Protein AF-A0A920LYC1-F1 (afdb_monomer)

Nearest PDB structures (foldseek):
  2zxi-assembly2_D  TM=5.812E-01  e=6.127E-10  Aquifex aeolicus
  2zxi-assembly1_A  TM=5.805E-01  e=6.906E-10  Aquifex aeolicus
  2zxi-assembly2_C  TM=5.910E-01  e=1.183E-09  Aquifex aeolicus
  2zxi-assembly1_B  TM=5.876E-01  e=1.503E-09  Aquifex aeolicus
  2zxh-assembly1_B  TM=5.770E-01  e=8.030E-09  Aquifex aeolicus

Secondary structure (DSSP, 8-state):
-HHHHHHTT-S-HHHHHHHHHHHHHHHHHHHHHHH-EE-GGGGT----S-E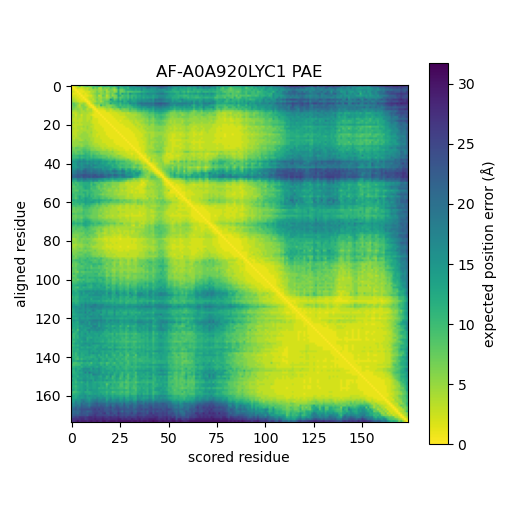EHHHHTTSTT--HHHHHHHTTPPPPPHHHHHHHHHHHHHHHHHHHHHHHHHHHHHTTTPBPPTT--GGG-TT--HHHHHHHHHH--SBHHHHHTSTT--HHHHHHHHHHHHHHHHHHHHHH--

Foldseek 3Di:
DVVVCVVVVNDDPVVVVVVVVLVVLLVVVLVVQQPDWDQLVVQVDPDRDTDRNLVSLLHPRDAVVVVCVVVVHDDDDPVSRVVNSVCSNCVVVVVVVVVLVVVLVVFQAPFDDQPDQLVPQPPDDPVLSVQCVVVVDGGLVRSVPRPPQDSVNSVSSVVVRVVVVVVVVVVVVD

Sequence (174 aa):
MTPYAHSLGIISNDRWETFQKKMAKIDAETKALEKIKIDPSSFGGKNKSKQPVLSVLKRPEAKLVDIYNLIKRPLPEKGVLLDIETTKKYAGYIERQNKEIKKIKKYENAKIPREIIFSEITGLSNEVKQKLEKVLPKTIAHAQRIPGITPAAISLLLVHIKKEQSLLKEKIGS

Mean predicted aligned error: 9.6 Å

Structure (mmCIF, N/CA/C/O backbone):
data_AF-A0A920LYC1-F1
#
_entry.id   AF-A0A920LYC1-F1
#
loop_
_atom_site.group_PDB
_atom_site.id
_atom_site.type_symbol
_atom_site.label_atom_id
_atom_site.label_alt_id
_atom_site.label_comp_id
_atom_site.label_asym_id
_atom_site.label_entity_id
_atom_site.label_seq_id
_atom_site.pdbx_PDB_ins_code
_atom_site.Cartn_x
_atom_site.Cartn_y
_atom_site.Cartn_z
_atom_site.occupancy
_atom_site.B_iso_or_equiv
_atom_site.auth_seq_id
_atom_site.auth_comp_id
_atom_site.auth_asym_id
_atom_site.auth_atom_id
_atom_site.pdbx_PDB_model_num
ATOM 1 N N . MET A 1 1 ? -7.321 1.549 -16.964 1.00 66.31 1 MET A N 1
ATOM 2 C CA . MET A 1 1 ? -8.386 2.175 -17.782 1.00 66.31 1 MET A CA 1
ATOM 3 C C . MET A 1 1 ? -8.441 1.626 -19.205 1.00 66.31 1 MET A C 1
ATOM 5 O O . MET A 1 1 ? -9.541 1.366 -19.661 1.00 66.31 1 MET A O 1
ATOM 9 N N . THR A 1 2 ? -7.316 1.359 -19.882 1.00 73.50 2 THR A N 1
ATOM 10 C CA . THR A 1 2 ? -7.299 0.818 -21.262 1.00 73.50 2 THR A CA 1
ATOM 11 C C . THR A 1 2 ? -8.138 -0.454 -21.480 1.00 73.50 2 THR A C 1
ATOM 13 O O . THR A 1 2 ? -8.908 -0.462 -22.433 1.00 73.50 2 THR A O 1
ATOM 16 N N . PRO A 1 3 ? -8.106 -1.482 -20.603 1.00 76.00 3 PRO A N 1
ATOM 17 C CA . PRO A 1 3 ? -8.957 -2.667 -20.783 1.00 76.00 3 PRO A CA 1
ATOM 18 C C . PRO A 1 3 ? -10.457 -2.364 -20.682 1.00 76.00 3 PRO A C 1
ATOM 20 O O . PRO A 1 3 ? -11.252 -2.916 -21.431 1.00 76.00 3 PRO A O 1
ATOM 23 N N . TYR A 1 4 ? -10.832 -1.441 -19.793 1.00 77.25 4 TYR A N 1
ATOM 24 C CA . TYR A 1 4 ? -12.221 -1.021 -19.601 1.00 77.25 4 TYR A CA 1
ATOM 25 C C . TYR A 1 4 ? -12.728 -0.164 -20.773 1.00 77.25 4 TYR A C 1
ATOM 27 O O . TYR A 1 4 ? -13.844 -0.333 -21.246 1.00 77.25 4 TYR A O 1
ATOM 35 N N . ALA A 1 5 ? -11.882 0.721 -21.303 1.00 76.62 5 ALA A N 1
ATOM 36 C CA . ALA A 1 5 ? -12.203 1.509 -22.492 1.00 76.62 5 ALA A CA 1
ATOM 37 C C . ALA A 1 5 ? -12.299 0.637 -23.760 1.00 76.62 5 ALA A C 1
ATOM 39 O O . ALA A 1 5 ? -13.140 0.900 -24.612 1.00 76.62 5 ALA A O 1
ATOM 40 N N . HIS A 1 6 ? -11.494 -0.428 -23.859 1.00 75.00 6 HIS A N 1
ATOM 41 C CA . HIS A 1 6 ? -11.620 -1.437 -24.915 1.00 75.00 6 HIS A CA 1
ATOM 42 C C . HIS A 1 6 ? -12.939 -2.202 -24.832 1.00 75.00 6 HIS A C 1
ATOM 44 O O . HIS A 1 6 ? -13.628 -2.321 -25.837 1.00 75.00 6 HIS A O 1
ATOM 50 N N . SER A 1 7 ? -13.340 -2.656 -23.638 1.00 77.25 7 SER A N 1
ATOM 51 C CA . SER A 1 7 ? -14.636 -3.332 -23.469 1.00 77.25 7 SER A CA 1
ATOM 52 C C . SER A 1 7 ? -15.838 -2.445 -23.805 1.00 77.25 7 SER A C 1
ATOM 54 O O . SER A 1 7 ? -16.917 -2.962 -24.061 1.00 77.25 7 SER A O 1
ATOM 56 N N . LEU A 1 8 ? -15.651 -1.123 -23.816 1.00 83.38 8 LEU A N 1
ATOM 57 C CA . LEU A 1 8 ? -16.664 -0.141 -24.204 1.00 83.38 8 LEU A CA 1
ATOM 58 C C . LEU A 1 8 ? -16.540 0.313 -25.673 1.00 83.38 8 LEU A C 1
ATOM 60 O O . LEU A 1 8 ? -17.289 1.188 -26.091 1.00 83.38 8 LEU A O 1
ATOM 64 N N . GLY A 1 9 ? -15.592 -0.231 -26.447 1.00 82.06 9 GLY A N 1
ATOM 65 C CA . GLY A 1 9 ? -15.377 0.132 -27.856 1.00 82.06 9 GLY A CA 1
ATOM 66 C C . GLY A 1 9 ? -14.773 1.525 -28.082 1.00 82.06 9 GLY A C 1
ATOM 67 O O . GLY A 1 9 ? -14.822 2.047 -29.188 1.00 82.06 9 GLY A O 1
ATOM 68 N N . ILE A 1 10 ? -14.204 2.147 -27.045 1.00 85.94 10 ILE A N 1
ATOM 69 C CA . ILE A 1 10 ? -13.749 3.551 -27.069 1.00 85.94 10 ILE A CA 1
ATOM 70 C C . ILE A 1 10 ? -12.331 3.694 -27.656 1.00 85.94 10 ILE A C 1
ATOM 72 O O . ILE A 1 10 ? -11.905 4.793 -28.006 1.00 85.94 10 ILE A O 1
ATOM 76 N N . ILE A 1 11 ? -11.560 2.606 -27.754 1.00 84.62 11 ILE A N 1
ATOM 77 C CA . ILE A 1 11 ? -10.171 2.648 -28.240 1.00 84.62 11 ILE A CA 1
ATOM 78 C C . ILE A 1 11 ? -10.011 1.909 -29.566 1.00 84.62 11 ILE A C 1
ATOM 80 O O . ILE A 1 11 ? -10.655 0.890 -29.792 1.00 84.62 11 ILE A O 1
ATOM 84 N N . SER A 1 12 ? -9.098 2.397 -30.409 1.00 84.06 12 SER A N 1
ATOM 85 C CA . SER A 1 12 ? -8.719 1.715 -31.645 1.00 84.06 12 SER A CA 1
ATOM 86 C C . SER A 1 12 ? -7.992 0.395 -31.374 1.00 84.06 12 SER A C 1
ATOM 88 O O . SER A 1 12 ? -7.290 0.244 -30.364 1.00 84.06 12 SER A O 1
ATOM 90 N N . ASN A 1 13 ? -8.107 -0.536 -32.323 1.00 83.06 13 ASN A N 1
ATOM 91 C CA . ASN A 1 13 ? -7.418 -1.828 -32.284 1.00 83.06 13 ASN A CA 1
ATOM 92 C C . ASN A 1 13 ? -5.891 -1.663 -32.173 1.00 83.06 13 ASN A C 1
ATOM 94 O O . ASN A 1 13 ? -5.268 -2.329 -31.351 1.00 83.06 13 ASN A O 1
ATOM 98 N N . ASP A 1 14 ? -5.296 -0.695 -32.876 1.00 86.19 14 ASP A N 1
ATOM 99 C CA . ASP A 1 14 ? -3.847 -0.425 -32.821 1.00 86.19 14 ASP A CA 1
ATOM 100 C C . ASP A 1 14 ? -3.359 -0.043 -31.415 1.00 86.19 14 ASP A C 1
ATOM 102 O O . ASP A 1 14 ? -2.285 -0.452 -30.952 1.00 86.19 14 ASP A O 1
ATOM 106 N N . ARG A 1 15 ? -4.168 0.741 -30.689 1.00 84.88 15 ARG A N 1
ATOM 107 C CA . ARG A 1 15 ? -3.865 1.138 -29.310 1.00 84.88 15 ARG A CA 1
ATOM 108 C C . ARG A 1 15 ? -3.976 -0.054 -28.366 1.00 84.88 15 ARG A C 1
ATOM 110 O O . ARG A 1 15 ? -3.167 -0.177 -27.441 1.00 84.88 15 ARG A O 1
ATOM 117 N N . TRP A 1 16 ? -4.960 -0.921 -28.593 1.00 87.81 16 TRP A N 1
ATOM 118 C CA . TRP A 1 16 ? -5.112 -2.158 -27.837 1.00 87.81 16 TRP A CA 1
ATOM 119 C C . TRP A 1 16 ? -3.943 -3.115 -28.070 1.00 87.81 16 TRP A C 1
ATOM 121 O O . TRP A 1 16 ? -3.354 -3.598 -27.104 1.00 87.81 16 TRP A O 1
ATOM 131 N N . GLU A 1 17 ? -3.535 -3.314 -29.321 1.00 88.75 17 GLU A N 1
ATOM 132 C CA . GLU A 1 17 ? -2.378 -4.141 -29.657 1.00 88.75 17 GLU A CA 1
ATOM 133 C C . GLU A 1 17 ? -1.093 -3.628 -29.014 1.00 88.75 17 GLU A C 1
ATOM 135 O O . GLU A 1 17 ? -0.327 -4.405 -28.445 1.00 88.75 17 GLU A O 1
ATOM 140 N N . THR A 1 18 ? -0.853 -2.318 -29.070 1.00 88.25 18 THR A N 1
ATOM 141 C CA . THR A 1 18 ? 0.333 -1.705 -28.457 1.00 88.25 18 THR A CA 1
ATOM 142 C C . THR A 1 18 ? 0.342 -1.928 -26.943 1.00 88.25 18 THR A C 1
ATOM 144 O O . THR A 1 18 ? 1.373 -2.282 -26.366 1.00 88.25 18 THR A O 1
ATOM 147 N N . PHE A 1 19 ? -0.816 -1.778 -26.292 1.00 87.94 19 PHE A N 1
ATOM 148 C CA . PHE A 1 19 ? -0.976 -2.076 -24.870 1.00 87.94 19 PHE A CA 1
ATOM 149 C C . PHE A 1 19 ? -0.689 -3.553 -24.562 1.00 87.94 19 PHE A C 1
ATOM 151 O O . PHE A 1 19 ? 0.089 -3.842 -23.654 1.00 87.94 19 PHE A O 1
ATOM 158 N N . GLN A 1 20 ? -1.253 -4.480 -25.339 1.00 90.19 20 GLN A N 1
ATOM 159 C CA . GLN A 1 20 ? -1.036 -5.921 -25.173 1.00 90.19 20 GLN A CA 1
ATOM 160 C C . GLN A 1 20 ? 0.434 -6.310 -25.364 1.00 90.19 20 GLN A C 1
ATOM 162 O O . GLN A 1 20 ? 1.001 -7.001 -24.519 1.00 90.19 20 GLN A O 1
ATOM 167 N N . LYS A 1 21 ? 1.091 -5.796 -26.412 1.00 91.88 21 LYS A N 1
ATOM 168 C CA . LYS A 1 21 ? 2.523 -6.021 -26.674 1.00 91.88 21 LYS A CA 1
ATOM 169 C C . LYS A 1 21 ? 3.385 -5.538 -25.504 1.00 91.88 21 LYS A C 1
ATOM 171 O O . LYS A 1 21 ? 4.286 -6.256 -25.071 1.00 91.88 21 LYS A O 1
ATOM 176 N N . LYS A 1 22 ? 3.095 -4.357 -24.943 1.00 90.94 22 LYS A N 1
ATOM 177 C CA . LYS A 1 22 ? 3.806 -3.844 -23.760 1.00 90.94 22 LYS A CA 1
ATOM 178 C C . LYS A 1 22 ? 3.577 -4.730 -22.532 1.00 90.94 22 LYS A C 1
ATOM 180 O O . LYS A 1 22 ? 4.537 -5.072 -21.845 1.00 90.94 22 LYS A O 1
ATOM 185 N N . MET A 1 23 ? 2.332 -5.128 -22.271 1.00 90.88 23 MET A N 1
ATOM 186 C CA . MET A 1 23 ? 1.996 -5.989 -21.133 1.00 90.88 23 MET A CA 1
ATOM 187 C C . MET A 1 23 ? 2.676 -7.358 -21.216 1.00 90.88 23 MET A C 1
ATOM 189 O O . MET A 1 23 ? 3.212 -7.829 -20.215 1.00 90.88 23 MET A O 1
ATOM 193 N N . ALA A 1 24 ? 2.724 -7.957 -22.407 1.00 92.62 24 ALA A N 1
ATOM 194 C CA . ALA A 1 24 ? 3.430 -9.212 -22.641 1.00 92.62 24 ALA A CA 1
ATOM 195 C C . ALA A 1 24 ? 4.939 -9.084 -22.368 1.00 92.62 24 ALA A C 1
ATOM 197 O O . ALA A 1 24 ? 5.517 -9.949 -21.710 1.00 92.62 24 ALA A O 1
ATOM 198 N N . LYS A 1 25 ? 5.574 -7.980 -22.798 1.00 92.50 25 LYS A N 1
ATOM 199 C CA . LYS A 1 25 ? 6.988 -7.694 -22.485 1.00 92.50 25 LYS A CA 1
ATOM 200 C C . LYS A 1 25 ? 7.226 -7.569 -20.976 1.00 92.50 25 LYS A C 1
ATOM 202 O O . LYS A 1 25 ? 8.175 -8.151 -20.461 1.00 92.50 25 LYS A O 1
ATOM 207 N N . ILE A 1 26 ? 6.357 -6.847 -20.262 1.00 92.00 26 ILE A N 1
ATOM 208 C CA . ILE A 1 26 ? 6.447 -6.685 -18.800 1.00 92.00 26 ILE A CA 1
ATOM 209 C C . ILE A 1 26 ? 6.364 -8.041 -18.089 1.00 92.00 26 ILE A C 1
ATOM 211 O O . ILE A 1 26 ? 7.169 -8.313 -17.197 1.00 92.00 26 ILE A O 1
ATOM 215 N N . ASP A 1 27 ? 5.415 -8.893 -18.479 1.00 91.56 27 ASP A N 1
ATOM 216 C CA . ASP A 1 27 ? 5.235 -10.220 -17.883 1.00 91.56 27 ASP A CA 1
ATOM 217 C C . ASP A 1 27 ? 6.433 -11.139 -18.163 1.00 91.56 27 ASP A C 1
ATOM 219 O O . ASP A 1 27 ? 6.978 -11.751 -17.241 1.00 91.56 27 ASP A O 1
ATOM 223 N N . ALA A 1 28 ? 6.907 -11.175 -19.412 1.00 91.69 28 ALA A N 1
ATOM 224 C CA . ALA A 1 28 ? 8.066 -11.970 -19.809 1.00 91.69 28 ALA A CA 1
ATOM 225 C C . ALA A 1 28 ? 9.337 -11.572 -19.038 1.00 91.69 28 ALA A C 1
ATOM 227 O O . ALA A 1 28 ? 10.019 -12.439 -18.484 1.00 91.69 28 ALA A O 1
ATOM 228 N N . GLU A 1 29 ? 9.633 -10.271 -18.939 1.00 90.56 29 GLU A N 1
ATOM 229 C CA . GLU A 1 29 ? 10.793 -9.789 -18.183 1.00 90.56 29 GLU A CA 1
ATOM 230 C C . GLU A 1 29 ? 10.633 -10.030 -16.680 1.00 90.56 29 GLU A C 1
ATOM 232 O O . GLU A 1 29 ? 11.571 -10.477 -16.023 1.00 90.56 29 GLU A O 1
ATOM 237 N N . THR A 1 30 ? 9.437 -9.826 -16.119 1.00 89.19 30 THR A N 1
ATOM 238 C CA . THR A 1 30 ? 9.183 -10.109 -14.697 1.00 89.19 30 THR A CA 1
ATOM 239 C C . THR A 1 30 ? 9.452 -11.580 -14.370 1.00 89.19 30 THR A C 1
ATOM 241 O O . THR A 1 30 ? 10.175 -11.866 -13.414 1.00 89.19 30 THR A O 1
ATOM 244 N N . LYS A 1 31 ? 8.953 -12.511 -15.195 1.00 89.88 31 LYS A N 1
ATOM 245 C CA . LYS A 1 31 ? 9.196 -13.958 -15.051 1.00 89.88 31 LYS A CA 1
ATOM 246 C C . LYS A 1 31 ? 10.668 -14.329 -15.212 1.00 89.88 31 LYS A C 1
ATOM 248 O O . LYS A 1 31 ? 11.157 -15.230 -14.530 1.00 89.88 31 LYS A O 1
ATOM 253 N N . ALA A 1 32 ? 11.391 -13.655 -16.105 1.00 88.88 32 ALA A N 1
ATOM 254 C CA . ALA A 1 32 ? 12.827 -13.865 -16.252 1.00 88.88 32 ALA A CA 1
ATOM 255 C C . ALA A 1 32 ? 13.583 -13.433 -14.984 1.00 88.88 32 ALA A C 1
ATOM 257 O O . ALA A 1 32 ? 14.406 -14.191 -14.471 1.00 88.88 32 ALA A O 1
ATOM 258 N N . LEU A 1 33 ? 13.259 -12.256 -14.439 1.00 88.44 33 LEU A N 1
ATOM 259 C CA . LEU A 1 33 ? 13.883 -11.715 -13.228 1.00 88.44 33 LEU A CA 1
ATOM 260 C C . LEU A 1 33 ? 13.562 -12.533 -11.966 1.00 88.44 33 LEU A C 1
ATOM 262 O O . LEU A 1 33 ? 14.384 -12.577 -11.054 1.00 88.44 33 LEU A O 1
ATOM 266 N N . GLU A 1 34 ? 12.415 -13.216 -11.904 1.00 86.75 34 GLU A N 1
ATOM 267 C CA . GLU A 1 34 ? 12.065 -14.119 -10.791 1.00 86.75 34 GLU A CA 1
ATOM 268 C C . GLU A 1 34 ? 13.051 -15.276 -10.622 1.00 86.75 34 GLU A C 1
ATOM 270 O O . GLU A 1 34 ? 13.335 -15.693 -9.497 1.00 86.75 34 GLU A O 1
ATOM 275 N N . LYS A 1 35 ? 13.602 -15.776 -11.731 1.00 87.69 35 LYS A N 1
ATOM 276 C CA . LYS A 1 35 ? 14.539 -16.907 -11.731 1.00 87.69 35 LYS A CA 1
ATOM 277 C C . LYS A 1 35 ? 15.970 -16.492 -11.385 1.00 87.6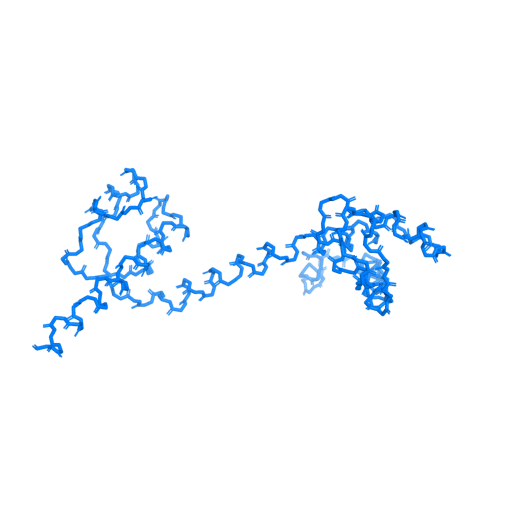9 35 LYS A C 1
ATOM 279 O O . LYS A 1 35 ? 16.784 -17.341 -11.024 1.00 87.69 35 LYS A O 1
ATOM 284 N N . ILE A 1 36 ? 16.290 -15.203 -11.488 1.00 87.88 36 ILE A N 1
ATOM 285 C CA . ILE A 1 36 ? 17.645 -14.687 -11.299 1.00 87.88 36 ILE A CA 1
ATOM 286 C C . ILE A 1 36 ? 17.855 -14.322 -9.830 1.00 87.88 36 ILE A C 1
ATOM 288 O O . ILE A 1 36 ? 17.069 -13.585 -9.229 1.00 87.88 36 ILE A O 1
ATOM 292 N N . LYS A 1 37 ? 18.956 -14.813 -9.255 1.00 88.94 37 LYS A N 1
ATOM 293 C CA . LYS A 1 37 ? 19.394 -14.454 -7.904 1.00 88.94 37 LYS A CA 1
ATOM 294 C C . LYS A 1 37 ? 20.692 -13.660 -7.966 1.00 88.94 37 LYS A C 1
ATOM 296 O O . LYS A 1 37 ? 21.652 -14.105 -8.592 1.00 88.94 37 LYS A O 1
ATOM 301 N N . ILE A 1 38 ? 20.725 -12.528 -7.277 1.00 86.12 38 ILE A N 1
ATOM 302 C CA . ILE A 1 38 ? 21.875 -11.623 -7.212 1.00 86.12 38 ILE A CA 1
ATOM 303 C C . ILE A 1 38 ? 22.364 -11.477 -5.776 1.00 86.12 38 ILE A C 1
ATOM 305 O O . ILE A 1 38 ? 21.601 -11.663 -4.825 1.00 86.12 38 ILE A O 1
ATOM 309 N N . ASP A 1 39 ? 23.647 -11.164 -5.626 1.00 82.56 39 ASP A N 1
ATOM 310 C CA . ASP A 1 39 ? 24.193 -10.762 -4.336 1.00 82.56 39 ASP A CA 1
ATOM 311 C C . ASP A 1 39 ? 23.673 -9.350 -3.999 1.00 82.56 39 ASP A C 1
ATOM 313 O O . ASP A 1 39 ? 23.828 -8.429 -4.805 1.00 82.56 39 ASP A O 1
ATOM 317 N N . PRO A 1 40 ? 23.004 -9.162 -2.852 1.00 78.75 40 PRO A N 1
ATOM 318 C CA . PRO A 1 40 ? 22.437 -7.875 -2.481 1.00 78.75 40 PRO A CA 1
ATOM 319 C C . PRO A 1 40 ? 23.476 -6.849 -1.994 1.00 78.75 40 PRO A C 1
ATOM 321 O O . PRO A 1 40 ? 23.083 -5.710 -1.735 1.00 78.75 40 PRO A O 1
ATOM 324 N N . SER A 1 41 ? 24.751 -7.219 -1.830 1.00 76.25 41 SER A N 1
ATOM 325 C CA . SER A 1 41 ? 25.816 -6.350 -1.298 1.00 76.25 41 SER A CA 1
ATOM 326 C C . SER A 1 41 ? 26.004 -5.058 -2.092 1.00 76.25 41 SER A C 1
ATOM 328 O O . SER A 1 41 ? 26.158 -3.997 -1.491 1.00 76.25 41 SER A O 1
ATOM 330 N N . SER A 1 42 ? 25.872 -5.104 -3.421 1.00 74.50 42 SER A N 1
ATOM 331 C CA . SER A 1 42 ? 25.924 -3.915 -4.289 1.00 74.50 42 SER A CA 1
ATOM 332 C C . SER A 1 42 ? 24.743 -2.949 -4.098 1.00 74.50 42 SER A C 1
ATOM 334 O O . SER A 1 42 ? 24.782 -1.833 -4.602 1.00 74.50 42 SER A O 1
ATOM 336 N N . PHE A 1 43 ? 23.703 -3.358 -3.363 1.00 76.12 43 PHE A N 1
ATOM 337 C CA . PHE A 1 43 ? 22.459 -2.611 -3.142 1.00 76.12 43 PHE A CA 1
ATOM 338 C C . PHE A 1 43 ? 22.121 -2.520 -1.645 1.00 76.12 43 PHE A C 1
ATOM 340 O O . PHE A 1 43 ? 20.994 -2.813 -1.238 1.00 76.12 43 PHE A O 1
ATOM 347 N N . GLY A 1 44 ? 23.124 -2.229 -0.808 1.00 67.94 44 GLY A N 1
ATOM 348 C CA . GLY A 1 44 ? 22.949 -1.990 0.634 1.00 67.94 44 GLY A CA 1
ATOM 349 C C . GLY A 1 44 ? 22.672 -3.238 1.486 1.00 67.94 44 GLY A C 1
ATOM 350 O O . GLY A 1 44 ? 22.403 -3.135 2.685 1.00 67.94 44 GLY A O 1
ATOM 351 N N . GLY A 1 45 ? 22.730 -4.439 0.905 1.00 66.56 45 GLY A N 1
ATOM 352 C CA . GLY A 1 45 ? 22.483 -5.686 1.620 1.00 66.56 45 GLY A CA 1
ATOM 353 C C . GLY A 1 45 ? 23.647 -6.097 2.517 1.00 66.56 45 GLY A C 1
ATOM 354 O O . GLY A 1 45 ? 24.713 -6.450 2.031 1.00 66.56 45 GLY A O 1
ATOM 355 N N . LYS A 1 46 ? 23.415 -6.175 3.832 1.00 64.56 46 LYS A N 1
ATOM 356 C CA . LYS A 1 46 ? 24.392 -6.734 4.793 1.00 64.56 46 LYS A CA 1
ATOM 357 C C . LYS A 1 46 ? 24.563 -8.257 4.690 1.00 64.56 46 LYS A C 1
ATOM 359 O O . LYS A 1 46 ? 25.447 -8.824 5.322 1.00 64.56 46 LYS A O 1
ATOM 364 N N . ASN A 1 47 ? 23.687 -8.928 3.944 1.00 65.44 47 ASN A N 1
ATOM 365 C CA . ASN A 1 47 ? 23.584 -10.381 3.922 1.00 65.44 47 ASN A CA 1
ATOM 366 C C . ASN A 1 47 ? 24.230 -10.943 2.646 1.00 65.44 47 ASN A C 1
ATOM 368 O O . ASN A 1 47 ? 23.801 -10.588 1.558 1.00 65.44 47 ASN A O 1
ATOM 372 N N . LYS A 1 48 ? 25.217 -11.840 2.762 1.00 65.62 48 LYS A N 1
ATOM 373 C CA . LYS A 1 48 ? 25.996 -12.375 1.616 1.00 65.62 48 LYS A CA 1
ATOM 374 C C . LYS A 1 48 ? 25.267 -13.448 0.789 1.00 65.62 48 LYS A C 1
ATOM 376 O O . LYS A 1 48 ? 25.833 -14.040 -0.123 1.00 65.62 48 LYS A O 1
ATOM 381 N N . SER A 1 49 ? 24.020 -13.768 1.132 1.00 78.75 49 SER A N 1
ATOM 382 C CA . SER A 1 49 ? 23.252 -14.803 0.432 1.00 78.75 49 SER A CA 1
ATOM 383 C C . SER A 1 49 ? 22.581 -14.239 -0.816 1.00 78.75 49 SER A C 1
ATOM 385 O O . SER A 1 49 ? 21.930 -13.197 -0.745 1.00 78.75 49 SER A O 1
ATOM 387 N N . LYS A 1 50 ? 22.671 -14.955 -1.946 1.00 83.00 50 LYS A N 1
ATOM 388 C CA . LYS A 1 50 ? 21.994 -14.567 -3.193 1.00 83.00 50 LYS A CA 1
ATOM 389 C C . LYS A 1 50 ? 20.476 -14.506 -2.993 1.00 83.00 50 LYS A C 1
ATOM 391 O O . LYS A 1 50 ? 19.861 -15.485 -2.568 1.00 83.00 50 LYS A O 1
ATOM 396 N N . GLN A 1 51 ? 19.861 -13.384 -3.356 1.00 82.94 51 GLN A N 1
ATOM 397 C CA . GLN A 1 51 ? 18.419 -13.151 -3.249 1.00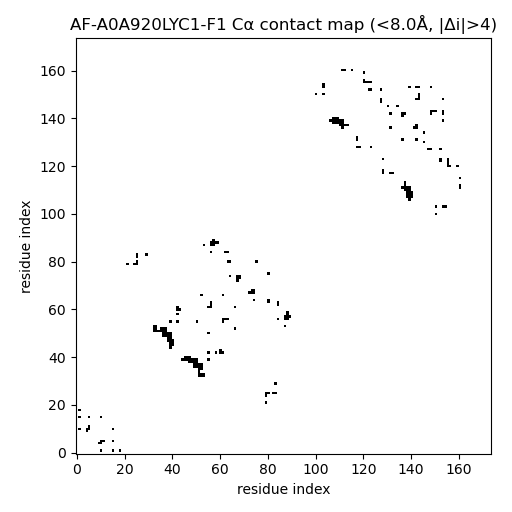 82.94 51 GLN A CA 1
ATOM 398 C C . GLN A 1 51 ? 17.792 -12.966 -4.636 1.00 82.94 51 GLN A C 1
ATOM 400 O O . GLN A 1 51 ? 18.466 -12.462 -5.534 1.00 82.94 51 GLN A O 1
ATOM 405 N N . PRO A 1 52 ? 16.513 -13.338 -4.836 1.00 86.25 52 PRO A N 1
ATOM 406 C CA . PRO A 1 52 ? 15.812 -13.052 -6.085 1.00 86.25 52 PRO A CA 1
ATOM 407 C C . PRO A 1 52 ? 15.851 -11.557 -6.417 1.00 86.25 52 PRO A C 1
ATOM 409 O O . PRO A 1 52 ? 15.628 -10.730 -5.528 1.00 86.25 52 PRO A O 1
ATOM 412 N N . VAL A 1 53 ? 16.074 -11.210 -7.688 1.00 86.75 53 VAL A N 1
ATOM 413 C CA . VAL A 1 53 ? 16.145 -9.808 -8.150 1.00 86.75 53 VAL A CA 1
ATOM 414 C C . VAL A 1 53 ? 14.926 -9.006 -7.697 1.00 86.75 53 VAL A C 1
ATOM 416 O O . VAL A 1 53 ? 15.058 -7.907 -7.160 1.00 86.75 53 VAL A O 1
ATOM 419 N N . LEU A 1 54 ? 13.731 -9.584 -7.831 1.00 84.31 54 LEU A N 1
ATOM 420 C CA . LEU A 1 54 ? 12.491 -8.917 -7.439 1.00 84.31 54 LEU A CA 1
ATOM 421 C C . LEU A 1 54 ? 12.396 -8.605 -5.940 1.00 84.31 54 LEU A C 1
ATOM 423 O O . LEU A 1 54 ? 11.698 -7.670 -5.554 1.00 84.31 54 LEU A O 1
ATOM 427 N N . SER A 1 55 ? 13.079 -9.374 -5.092 1.00 83.38 55 SER A N 1
ATOM 428 C CA . SER A 1 55 ? 13.148 -9.100 -3.655 1.00 83.38 55 SER A CA 1
ATOM 429 C C . SER A 1 55 ? 14.098 -7.945 -3.357 1.00 83.38 55 SER A C 1
ATOM 431 O O . SER A 1 55 ? 13.805 -7.136 -2.481 1.00 83.38 55 SER A O 1
ATOM 433 N N . VAL A 1 56 ? 15.204 -7.841 -4.100 1.00 84.81 56 VAL A N 1
ATOM 434 C CA . VAL A 1 56 ? 16.160 -6.729 -3.983 1.00 84.81 56 VAL A CA 1
ATOM 435 C C . VAL A 1 56 ? 15.526 -5.415 -4.442 1.00 84.81 56 VAL A C 1
ATOM 437 O O . VAL A 1 56 ? 15.699 -4.401 -3.776 1.00 84.81 56 VAL A O 1
ATOM 440 N N . LEU A 1 57 ? 14.694 -5.443 -5.490 1.00 85.25 57 LEU A N 1
ATOM 441 C CA . LEU A 1 57 ? 13.955 -4.271 -5.986 1.00 85.25 57 LEU A CA 1
ATOM 442 C C . LEU A 1 57 ? 12.989 -3.638 -4.978 1.00 85.25 57 LEU A C 1
ATOM 444 O O . LEU A 1 57 ? 12.561 -2.507 -5.185 1.00 85.25 57 LEU A O 1
ATOM 448 N N . LYS A 1 58 ? 12.631 -4.333 -3.891 1.00 81.12 58 LYS A N 1
ATOM 449 C CA . LYS A 1 58 ? 11.830 -3.733 -2.813 1.00 81.12 58 LYS A CA 1
ATOM 450 C C . LYS A 1 58 ? 12.609 -2.678 -2.023 1.00 81.12 58 LYS A C 1
ATOM 452 O O . LYS A 1 58 ? 12.000 -1.946 -1.247 1.00 81.12 58 LYS A O 1
ATOM 457 N N . ARG A 1 59 ? 13.934 -2.617 -2.179 1.00 81.69 59 ARG A N 1
ATOM 458 C CA . ARG A 1 59 ? 14.776 -1.639 -1.496 1.00 81.69 59 ARG A CA 1
ATOM 459 C C . ARG A 1 59 ? 14.774 -0.294 -2.230 1.00 81.69 59 ARG A C 1
ATOM 461 O O . ARG A 1 59 ? 14.877 -0.291 -3.459 1.00 81.69 59 ARG A O 1
ATOM 468 N N . PRO A 1 60 ? 14.681 0.839 -1.513 1.00 75.88 60 PRO A N 1
ATOM 469 C CA . PRO A 1 60 ? 14.688 2.171 -2.121 1.00 75.88 60 PRO A CA 1
ATOM 470 C C . PRO A 1 60 ? 15.895 2.423 -3.037 1.00 75.88 60 PRO A C 1
ATOM 472 O O . PRO A 1 60 ? 15.742 2.987 -4.119 1.00 75.88 60 PRO A O 1
ATOM 475 N N . GLU A 1 61 ? 17.070 1.958 -2.615 1.00 80.31 61 GLU A N 1
ATOM 476 C CA . GLU A 1 61 ? 18.363 2.134 -3.275 1.00 80.31 61 GLU A CA 1
ATOM 477 C C . GLU A 1 61 ? 18.568 1.250 -4.515 1.00 80.31 61 GLU A C 1
ATOM 479 O O . GLU A 1 61 ? 19.453 1.524 -5.321 1.00 80.31 61 GLU A O 1
ATOM 484 N N . ALA A 1 62 ? 17.752 0.210 -4.706 1.00 83.50 62 ALA A N 1
ATOM 485 C CA . ALA A 1 62 ? 17.874 -0.685 -5.850 1.00 83.50 62 ALA A CA 1
ATOM 486 C C . ALA A 1 62 ? 17.131 -0.117 -7.069 1.00 83.50 62 ALA A C 1
ATOM 488 O O . ALA A 1 62 ? 15.906 0.046 -7.041 1.00 83.50 62 ALA A O 1
ATOM 489 N N . LYS A 1 63 ? 17.856 0.153 -8.161 1.00 88.38 63 LYS A N 1
ATOM 490 C CA . LYS A 1 63 ? 17.275 0.490 -9.470 1.00 88.38 63 LYS A CA 1
ATOM 491 C C . LYS A 1 63 ? 17.388 -0.697 -10.409 1.00 88.38 63 LYS A C 1
ATOM 493 O O . LYS A 1 63 ? 18.391 -1.411 -10.407 1.00 88.38 63 LYS A O 1
ATOM 498 N N . LEU A 1 64 ? 16.374 -0.899 -11.248 1.00 88.12 64 LEU A N 1
ATOM 499 C CA . LEU A 1 64 ? 16.362 -2.057 -12.138 1.00 88.12 64 LEU A CA 1
ATOM 500 C C . LEU A 1 64 ? 17.472 -1.975 -13.196 1.00 88.12 64 LEU A C 1
ATOM 502 O O . LEU A 1 64 ? 18.082 -2.989 -13.515 1.00 88.12 64 LEU A O 1
ATOM 506 N N . VAL A 1 65 ? 17.797 -0.770 -13.670 1.00 89.31 65 VAL A N 1
ATOM 507 C CA . VAL A 1 65 ? 18.893 -0.532 -14.628 1.00 89.31 65 VAL A CA 1
ATOM 508 C C . VAL A 1 65 ? 20.234 -1.053 -14.100 1.00 89.31 65 VAL A C 1
ATOM 510 O O . VAL A 1 65 ? 20.936 -1.772 -14.808 1.00 89.31 65 VAL A O 1
ATOM 513 N N . ASP A 1 66 ? 20.556 -0.760 -12.841 1.00 88.25 66 ASP A N 1
ATOM 514 C CA . ASP A 1 66 ? 21.816 -1.179 -12.218 1.00 88.25 66 ASP A CA 1
ATOM 515 C C . ASP A 1 66 ? 21.902 -2.708 -12.104 1.00 88.25 66 ASP A C 1
ATOM 517 O O . ASP A 1 66 ? 22.959 -3.304 -12.314 1.00 88.25 66 ASP A O 1
ATOM 521 N N . ILE A 1 67 ? 20.767 -3.364 -11.848 1.00 87.00 67 ILE A N 1
ATOM 522 C CA . ILE A 1 67 ? 20.681 -4.826 -11.807 1.00 87.00 67 ILE A CA 1
ATOM 523 C C . ILE A 1 67 ? 20.908 -5.428 -13.196 1.00 87.00 67 ILE A C 1
ATOM 525 O O . ILE A 1 67 ? 21.643 -6.406 -13.305 1.00 87.00 67 ILE A O 1
ATOM 529 N N . TYR A 1 68 ? 20.318 -4.854 -14.250 1.00 89.75 68 TYR A N 1
ATOM 530 C CA . TYR A 1 68 ? 20.533 -5.307 -15.631 1.00 89.75 68 TYR A CA 1
ATOM 531 C C . TYR A 1 68 ? 21.999 -5.184 -16.057 1.00 89.75 68 TYR A C 1
ATOM 533 O O . TYR A 1 68 ? 22.544 -6.118 -16.651 1.00 89.75 68 TYR A O 1
ATOM 541 N N . ASN A 1 69 ? 22.651 -4.081 -15.682 1.00 88.31 69 ASN A N 1
ATOM 542 C CA . ASN A 1 69 ? 24.080 -3.878 -15.910 1.00 88.31 69 ASN A CA 1
ATOM 543 C C . ASN A 1 69 ? 24.925 -4.923 -15.163 1.00 88.31 69 ASN A C 1
ATOM 545 O O . ASN A 1 69 ? 25.846 -5.498 -15.742 1.00 88.31 69 ASN A O 1
ATOM 549 N N . LEU A 1 70 ? 24.574 -5.234 -13.909 1.00 86.25 70 LEU A N 1
ATOM 550 C CA . LEU A 1 70 ? 25.265 -6.244 -13.101 1.00 86.25 70 LEU A CA 1
ATOM 551 C C . LEU A 1 70 ? 25.164 -7.654 -13.704 1.00 86.25 70 LEU A C 1
ATOM 553 O O . LEU A 1 70 ? 26.155 -8.381 -13.747 1.00 86.25 70 LEU A O 1
ATOM 557 N N . ILE A 1 71 ? 23.979 -8.046 -14.185 1.00 85.69 71 ILE A N 1
ATOM 558 C CA . ILE A 1 71 ? 23.751 -9.366 -14.801 1.00 85.69 71 ILE A CA 1
ATOM 559 C C . ILE A 1 71 ? 24.143 -9.416 -16.286 1.00 85.69 71 ILE A C 1
ATOM 561 O O . ILE A 1 71 ? 23.965 -10.456 -16.918 1.00 85.69 71 ILE A O 1
ATOM 565 N N . LYS A 1 72 ? 24.656 -8.307 -16.843 1.00 87.06 72 LYS A N 1
ATOM 566 C CA . LYS A 1 72 ? 25.067 -8.158 -18.250 1.00 87.06 72 LYS A CA 1
ATOM 567 C C . LYS A 1 72 ? 23.973 -8.565 -19.251 1.00 87.06 72 LYS A C 1
ATOM 569 O O . LYS A 1 72 ? 24.248 -9.222 -20.253 1.00 87.06 72 LYS A O 1
ATOM 574 N N . ARG A 1 73 ? 22.720 -8.188 -18.976 1.00 86.06 73 ARG A N 1
ATOM 575 C CA . ARG A 1 73 ? 21.560 -8.442 -19.851 1.00 86.06 73 ARG A CA 1
ATOM 576 C C . ARG A 1 73 ? 21.187 -7.154 -20.598 1.00 86.06 73 ARG A C 1
ATOM 578 O O . ARG A 1 73 ? 21.283 -6.083 -20.000 1.00 86.06 73 ARG A O 1
ATOM 585 N N . PRO A 1 74 ? 20.740 -7.222 -21.867 1.00 87.88 74 PRO A N 1
ATOM 586 C CA . PRO A 1 74 ? 20.265 -6.039 -22.581 1.00 87.88 74 PRO A CA 1
ATOM 587 C C . PRO A 1 74 ? 19.113 -5.363 -21.834 1.00 87.88 74 PRO A C 1
ATOM 589 O O . PRO A 1 74 ? 18.210 -6.034 -21.330 1.00 87.88 74 PRO A O 1
ATOM 592 N N . LEU A 1 75 ? 19.155 -4.031 -21.775 1.00 87.94 75 LEU A N 1
ATOM 593 C CA . LEU A 1 75 ? 18.113 -3.224 -21.151 1.00 87.94 75 LEU A CA 1
ATOM 594 C C . LEU A 1 75 ? 16.839 -3.242 -22.017 1.00 87.94 75 LEU A C 1
ATOM 596 O O . LEU A 1 75 ? 16.907 -2.898 -23.199 1.00 87.94 75 LEU A O 1
ATOM 600 N N . PRO A 1 76 ? 15.673 -3.595 -21.449 1.00 89.62 76 PRO A N 1
ATOM 601 C CA . PRO A 1 76 ? 14.384 -3.411 -22.098 1.00 89.62 76 PRO A CA 1
ATOM 602 C C . PRO A 1 76 ? 14.071 -1.930 -22.334 1.00 89.62 76 PRO A C 1
ATOM 604 O O . PRO A 1 76 ? 14.723 -1.026 -21.808 1.00 89.62 76 PRO A O 1
ATOM 607 N N . GLU A 1 77 ? 12.988 -1.676 -23.069 1.00 90.88 77 GLU A N 1
ATOM 608 C CA . GLU A 1 77 ? 12.434 -0.332 -23.226 1.00 90.88 77 GLU A CA 1
ATOM 609 C C . GLU A 1 77 ? 12.193 0.341 -21.866 1.00 90.88 77 GLU A C 1
ATOM 611 O O . GLU A 1 77 ? 11.653 -0.261 -20.932 1.00 90.88 77 GLU A O 1
ATOM 616 N N . LYS A 1 78 ? 12.518 1.635 -21.773 1.00 88.75 78 LYS A N 1
ATOM 617 C CA . LYS A 1 78 ? 12.398 2.429 -20.539 1.00 88.75 78 LYS A CA 1
ATOM 618 C C . LYS A 1 78 ? 11.016 2.318 -19.882 1.00 88.75 78 LYS A C 1
ATOM 620 O O . LYS A 1 78 ? 10.924 2.252 -18.661 1.00 88.75 78 LYS A O 1
ATOM 625 N N . GLY A 1 79 ? 9.950 2.272 -20.684 1.00 88.06 79 GLY A N 1
ATOM 626 C CA . GLY A 1 79 ? 8.582 2.129 -20.182 1.00 88.06 79 GLY A CA 1
ATOM 627 C C . GLY A 1 79 ? 8.309 0.777 -19.517 1.00 88.06 79 GLY A C 1
ATOM 628 O O . GLY A 1 79 ? 7.571 0.733 -18.542 1.00 88.06 79 GLY A O 1
ATOM 629 N N . VAL A 1 80 ? 8.911 -0.308 -20.013 1.00 90.62 80 VAL A N 1
ATOM 630 C CA . VAL A 1 80 ? 8.805 -1.653 -19.420 1.00 90.62 80 VAL A CA 1
ATOM 631 C C . VAL A 1 80 ? 9.592 -1.712 -18.112 1.00 90.62 80 VAL A C 1
ATOM 633 O O . VAL A 1 80 ? 9.074 -2.185 -17.103 1.00 90.62 80 VAL A O 1
ATOM 636 N N . LEU A 1 81 ? 10.817 -1.177 -18.109 1.00 90.12 81 LEU A N 1
ATOM 637 C CA . LEU A 1 81 ? 11.663 -1.104 -16.915 1.00 90.12 81 LEU A CA 1
ATOM 638 C C . LEU A 1 81 ? 10.985 -0.339 -15.775 1.00 90.12 81 LEU A C 1
ATOM 640 O O . LEU A 1 81 ? 10.917 -0.843 -14.654 1.00 90.12 81 LEU A O 1
ATOM 644 N N . LEU A 1 82 ? 10.460 0.853 -16.074 1.00 88.88 82 LEU A N 1
ATOM 645 C CA . LEU A 1 82 ? 9.777 1.689 -15.091 1.00 88.88 82 LEU A CA 1
ATOM 646 C C . LEU A 1 82 ? 8.539 0.988 -14.527 1.00 88.88 82 LEU A C 1
ATOM 648 O O . LEU A 1 82 ? 8.378 0.942 -13.312 1.00 88.88 82 LEU A O 1
ATOM 652 N N . ASP A 1 83 ? 7.704 0.390 -15.383 1.00 90.56 83 ASP A N 1
ATOM 653 C CA . ASP A 1 83 ? 6.492 -0.300 -14.933 1.00 90.56 83 ASP A CA 1
ATOM 654 C C . ASP A 1 83 ? 6.821 -1.467 -13.989 1.00 90.56 83 ASP A C 1
ATOM 656 O O . ASP A 1 83 ? 6.162 -1.627 -12.957 1.00 90.56 83 ASP A O 1
ATOM 660 N N . ILE A 1 84 ? 7.860 -2.257 -14.288 1.00 90.44 84 ILE A N 1
ATOM 661 C CA . ILE A 1 84 ? 8.312 -3.353 -13.416 1.00 90.44 84 ILE A CA 1
ATOM 662 C C . ILE A 1 84 ? 8.832 -2.797 -12.086 1.00 90.44 84 ILE A C 1
ATOM 664 O O . ILE A 1 84 ? 8.419 -3.265 -11.020 1.00 90.44 84 ILE A O 1
ATOM 668 N N . GLU A 1 85 ? 9.721 -1.802 -12.133 1.00 89.69 85 GLU A N 1
ATOM 669 C CA . GLU A 1 85 ? 10.341 -1.215 -10.943 1.00 89.69 85 GLU A CA 1
ATOM 670 C C . GLU A 1 85 ? 9.291 -0.591 -10.015 1.00 89.69 85 GLU A C 1
ATOM 672 O O . GLU A 1 85 ? 9.232 -0.928 -8.829 1.00 89.69 85 GLU A O 1
ATOM 677 N N . THR A 1 86 ? 8.407 0.247 -10.559 1.00 86.56 86 THR A N 1
ATOM 678 C CA . THR A 1 86 ? 7.294 0.856 -9.828 1.00 86.56 86 THR A CA 1
ATOM 679 C C . THR A 1 86 ? 6.387 -0.225 -9.245 1.00 86.56 86 THR A C 1
ATOM 681 O O . THR A 1 86 ? 6.149 -0.244 -8.037 1.00 86.56 86 THR A O 1
ATOM 684 N N . THR A 1 87 ? 5.933 -1.189 -10.048 1.00 87.25 87 THR A N 1
ATOM 685 C CA . THR A 1 87 ? 5.020 -2.236 -9.562 1.00 87.25 87 THR A CA 1
ATOM 686 C C . THR A 1 87 ? 5.616 -3.004 -8.384 1.00 87.25 87 THR A C 1
ATOM 688 O O . THR A 1 87 ? 4.928 -3.236 -7.391 1.00 87.25 87 THR A O 1
ATOM 691 N N . LYS A 1 88 ? 6.901 -3.375 -8.441 1.00 88.31 88 LYS A N 1
ATOM 692 C CA . LYS A 1 88 ? 7.536 -4.164 -7.375 1.00 88.31 88 LYS A CA 1
ATOM 693 C C . LYS A 1 88 ? 7.848 -3.337 -6.126 1.00 88.31 88 LYS A C 1
ATOM 695 O O . LYS A 1 88 ? 7.631 -3.850 -5.026 1.00 88.31 88 LYS A O 1
ATOM 700 N N . LYS A 1 89 ? 8.263 -2.073 -6.267 1.00 86.25 89 LYS A N 1
ATOM 701 C CA . LYS A 1 89 ? 8.478 -1.158 -5.129 1.00 86.25 89 LYS A CA 1
ATOM 702 C C . LYS A 1 89 ? 7.182 -0.877 -4.370 1.00 86.25 89 LYS A C 1
ATOM 704 O O 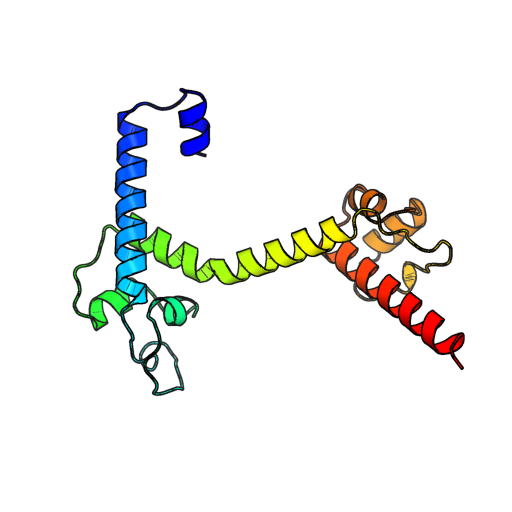. LYS A 1 89 ? 7.164 -0.914 -3.141 1.00 86.25 89 LYS A O 1
ATOM 709 N N . TYR A 1 90 ? 6.077 -0.676 -5.088 1.00 84.38 90 TYR A N 1
ATOM 710 C CA . TYR A 1 90 ? 4.788 -0.349 -4.473 1.00 84.38 90 TYR A CA 1
ATOM 711 C C . TYR A 1 90 ? 3.933 -1.568 -4.097 1.00 84.38 90 TYR A C 1
ATOM 713 O O . TYR A 1 90 ? 2.996 -1.421 -3.312 1.00 84.38 90 TYR A O 1
ATOM 721 N N . ALA A 1 91 ? 4.265 -2.777 -4.569 1.00 84.88 91 ALA A N 1
ATOM 722 C CA . ALA A 1 91 ? 3.493 -3.994 -4.296 1.00 84.88 91 ALA A CA 1
ATOM 723 C C . ALA A 1 91 ? 3.223 -4.222 -2.799 1.00 84.88 91 ALA A C 1
ATOM 725 O O . ALA A 1 91 ? 2.101 -4.552 -2.426 1.00 84.88 91 ALA A O 1
ATOM 726 N N . GLY A 1 92 ? 4.220 -4.004 -1.933 1.00 80.56 92 GLY A N 1
ATOM 727 C CA . GLY A 1 92 ? 4.058 -4.189 -0.486 1.00 80.56 92 GLY A CA 1
ATOM 728 C C . GLY A 1 92 ? 3.076 -3.195 0.144 1.00 80.56 92 GLY A C 1
ATOM 729 O O . GLY A 1 92 ? 2.256 -3.572 0.983 1.00 80.56 92 GLY A O 1
ATOM 730 N N . TYR A 1 93 ? 3.113 -1.937 -0.296 1.00 81.75 93 TYR A N 1
ATOM 731 C CA . TYR A 1 93 ? 2.191 -0.899 0.167 1.00 81.75 93 TYR A CA 1
ATOM 732 C C . TYR A 1 93 ? 0.761 -1.193 -0.287 1.00 81.75 93 TYR A C 1
ATOM 734 O O . TYR A 1 93 ? -0.165 -1.132 0.521 1.00 81.75 93 TYR A O 1
ATOM 742 N N . ILE A 1 94 ? 0.593 -1.589 -1.551 1.00 83.06 94 ILE A N 1
ATOM 743 C CA . ILE A 1 94 ? -0.703 -1.971 -2.124 1.00 83.06 94 ILE A CA 1
ATOM 744 C C . ILE A 1 94 ? -1.270 -3.196 -1.400 1.00 83.06 94 ILE A C 1
ATOM 746 O O . ILE A 1 94 ? -2.450 -3.226 -1.055 1.00 83.06 94 ILE A O 1
ATOM 750 N N . GLU A 1 95 ? -0.446 -4.208 -1.118 1.00 85.06 95 GLU A N 1
ATOM 751 C CA . GLU A 1 95 ? -0.883 -5.392 -0.377 1.00 85.06 95 GLU A CA 1
ATOM 752 C C . GLU A 1 95 ? -1.344 -5.031 1.043 1.00 85.06 95 GLU A C 1
ATOM 754 O O . GLU A 1 95 ? -2.394 -5.501 1.491 1.00 85.06 95 GLU A O 1
ATOM 759 N N . ARG A 1 96 ? -0.606 -4.156 1.738 1.00 82.88 96 ARG A N 1
ATOM 760 C CA . ARG A 1 96 ? -0.988 -3.659 3.066 1.00 82.88 96 ARG A CA 1
ATOM 761 C C . ARG A 1 96 ? -2.310 -2.892 3.024 1.00 82.88 96 ARG A C 1
ATOM 763 O O . ARG A 1 96 ? -3.203 -3.210 3.808 1.00 82.88 96 ARG A O 1
ATOM 770 N N . GLN A 1 97 ? -2.467 -1.958 2.088 1.00 84.38 97 GLN A N 1
ATOM 771 C CA . GLN A 1 97 ? -3.715 -1.208 1.912 1.00 84.38 97 GLN A CA 1
ATOM 772 C C . GLN A 1 97 ? -4.894 -2.143 1.615 1.00 84.38 97 GLN A C 1
ATOM 774 O O . GLN A 1 97 ? -5.957 -2.032 2.224 1.00 84.38 97 GLN A O 1
ATOM 779 N N . ASN A 1 98 ? -4.699 -3.139 0.750 1.00 85.81 98 ASN A N 1
ATOM 780 C CA . ASN A 1 98 ? -5.729 -4.130 0.448 1.00 85.81 98 ASN A CA 1
ATOM 781 C C . ASN A 1 98 ? -6.108 -4.980 1.670 1.00 85.81 98 ASN A C 1
ATOM 783 O O . ASN A 1 98 ? -7.286 -5.299 1.851 1.00 85.81 98 ASN A O 1
ATOM 787 N N . LYS A 1 99 ? -5.143 -5.347 2.524 1.00 85.94 99 LYS A N 1
ATOM 788 C CA . LYS A 1 99 ? -5.418 -6.050 3.790 1.00 85.94 99 LYS A CA 1
ATOM 789 C C . LYS A 1 99 ? -6.238 -5.184 4.746 1.00 85.94 99 LYS A C 1
ATOM 791 O O . LYS A 1 99 ? -7.195 -5.688 5.333 1.00 85.94 99 LYS A O 1
ATOM 796 N N . GLU A 1 100 ? -5.911 -3.900 4.869 1.00 81.06 100 GLU A N 1
ATOM 797 C CA . GLU A 1 100 ? -6.672 -2.946 5.686 1.00 81.06 100 GLU A CA 1
ATOM 798 C C . GLU A 1 100 ? -8.115 -2.801 5.174 1.00 81.06 100 GLU A C 1
ATOM 800 O O . GLU A 1 100 ? -9.058 -2.982 5.946 1.00 81.06 100 GLU A O 1
ATOM 805 N N . ILE A 1 101 ? -8.308 -2.619 3.862 1.00 84.19 101 ILE A N 1
ATOM 806 C CA . ILE A 1 101 ? -9.639 -2.546 3.235 1.00 84.19 101 ILE A CA 1
ATOM 807 C C . ILE A 1 101 ? -10.445 -3.827 3.487 1.00 84.19 101 ILE A C 1
ATOM 809 O O . ILE A 1 101 ? -11.609 -3.760 3.884 1.00 84.19 101 ILE A O 1
ATOM 813 N N . LYS A 1 102 ? -9.845 -5.008 3.286 1.00 85.88 102 LYS A N 1
ATOM 814 C CA . LYS A 1 102 ? -10.518 -6.297 3.532 1.00 85.88 102 LYS A CA 1
ATOM 815 C C . LYS A 1 102 ? -10.930 -6.457 4.993 1.00 85.88 102 LYS A C 1
ATOM 817 O O . LYS A 1 102 ? -12.027 -6.941 5.264 1.00 85.88 102 LYS A O 1
ATOM 822 N N . LYS A 1 103 ? -10.072 -6.044 5.933 1.00 81.38 103 LYS A N 1
ATOM 823 C CA . LYS A 1 103 ? -10.385 -6.068 7.365 1.00 81.38 103 LYS A CA 1
ATOM 824 C C . LYS A 1 103 ? -11.593 -5.183 7.661 1.00 81.38 103 LYS A C 1
ATOM 826 O O . LYS A 1 103 ? -12.515 -5.658 8.308 1.00 81.38 103 LYS A O 1
ATOM 831 N N . ILE A 1 104 ? -11.616 -3.948 7.160 1.00 78.94 104 ILE A N 1
ATOM 832 C CA . ILE A 1 104 ? -12.736 -3.019 7.374 1.00 78.94 104 ILE A CA 1
ATOM 833 C C . ILE A 1 104 ? -14.035 -3.596 6.797 1.00 78.94 104 ILE A C 1
ATOM 835 O O . ILE A 1 104 ? -15.019 -3.686 7.524 1.00 78.94 104 ILE A O 1
ATOM 839 N N . LYS A 1 105 ? -14.016 -4.103 5.554 1.00 82.69 105 LYS A N 1
ATOM 840 C CA . LYS A 1 105 ? -15.181 -4.758 4.928 1.00 82.69 105 LYS A CA 1
ATOM 841 C C . LYS A 1 105 ? -15.719 -5.931 5.751 1.00 82.69 105 LYS A C 1
ATOM 843 O O . LYS A 1 105 ? -16.925 -6.072 5.910 1.00 82.69 105 LYS A O 1
ATOM 848 N N . LYS A 1 106 ? -14.839 -6.756 6.331 1.00 84.44 106 LYS A N 1
ATOM 849 C CA . LYS A 1 106 ? -15.254 -7.870 7.203 1.00 84.44 106 LYS A CA 1
ATOM 850 C C . LYS A 1 106 ? -16.056 -7.396 8.423 1.00 84.44 106 LYS A C 1
ATOM 852 O O . LYS A 1 106 ? -16.901 -8.137 8.914 1.00 84.44 106 LYS A O 1
ATOM 857 N N . TYR A 1 107 ? -15.778 -6.195 8.923 1.00 84.81 107 TYR A N 1
ATOM 858 C CA . TYR A 1 107 ? -16.423 -5.636 10.110 1.00 84.81 107 TYR A CA 1
ATOM 859 C C . TYR A 1 107 ? -17.482 -4.581 9.790 1.00 84.81 107 TYR A C 1
ATOM 861 O O . TYR A 1 107 ? -17.946 -3.914 10.706 1.00 84.81 107 TYR A O 1
ATOM 869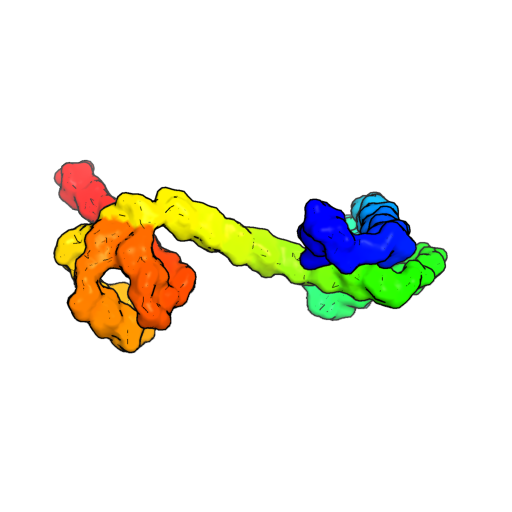 N N . GLU A 1 108 ? -17.906 -4.443 8.535 1.00 83.12 108 GLU A N 1
ATOM 870 C CA . GLU A 1 108 ? -18.884 -3.431 8.122 1.00 83.12 108 GLU A CA 1
ATOM 871 C C . GLU A 1 108 ? -20.186 -3.517 8.949 1.00 83.12 108 GLU A C 1
ATOM 873 O O . GLU A 1 108 ? -20.693 -2.505 9.437 1.00 83.12 108 GLU A O 1
ATOM 878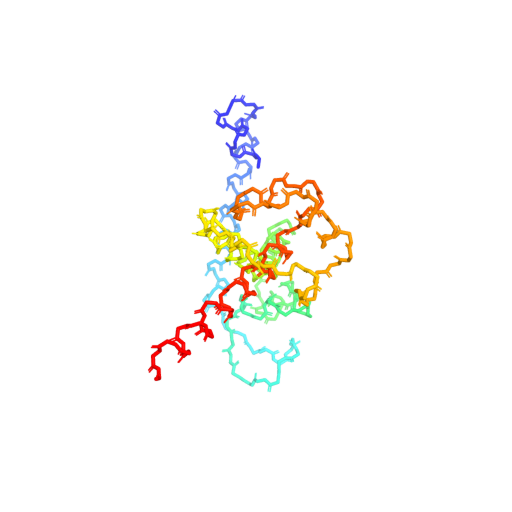 N N . ASN A 1 109 ? -20.641 -4.740 9.243 1.00 85.06 109 ASN A N 1
ATOM 879 C CA . ASN A 1 109 ? -21.829 -5.012 10.063 1.00 85.06 109 ASN A CA 1
ATOM 880 C C . ASN A 1 109 ? -21.558 -5.104 11.576 1.00 85.06 109 ASN A C 1
ATOM 882 O O . ASN A 1 109 ? -22.471 -5.413 12.344 1.00 85.06 109 ASN A O 1
ATOM 886 N N . ALA A 1 110 ? -20.323 -4.876 12.031 1.00 87.56 110 ALA A N 1
ATOM 887 C CA . ALA A 1 110 ? -20.020 -4.915 13.456 1.00 87.56 110 ALA A CA 1
ATOM 888 C C . ALA A 1 110 ? -20.764 -3.785 14.179 1.00 87.56 110 ALA A C 1
ATOM 890 O O . ALA A 1 110 ? -20.728 -2.623 13.759 1.00 87.56 110 ALA A O 1
ATOM 891 N N . LYS A 1 111 ? -21.449 -4.147 15.268 1.00 91.50 111 LYS A N 1
ATOM 892 C CA . LYS A 1 111 ? -22.143 -3.194 16.133 1.00 91.50 111 LYS A CA 1
ATOM 893 C C . LYS A 1 111 ? -21.133 -2.440 16.986 1.00 91.50 111 LYS A C 1
ATOM 895 O O . LYS A 1 111 ? -20.174 -3.028 17.484 1.00 91.50 111 LYS A O 1
ATOM 900 N N . ILE A 1 112 ? -21.389 -1.153 17.158 1.00 91.94 112 ILE A N 1
ATOM 901 C CA . ILE A 1 112 ? -20.676 -0.312 18.110 1.00 91.94 112 ILE A CA 1
ATOM 902 C C . ILE A 1 112 ? -21.465 -0.381 19.433 1.00 91.94 112 ILE A C 1
ATOM 904 O O . ILE A 1 112 ? -22.683 -0.175 19.396 1.00 91.94 112 ILE A O 1
ATOM 908 N N . PRO A 1 113 ? -20.831 -0.747 20.566 1.00 90.00 113 PRO A N 1
ATOM 909 C CA . PRO A 1 113 ? -21.477 -0.735 21.881 1.00 90.00 113 PRO A CA 1
ATOM 910 C C . PRO A 1 113 ? -22.076 0.636 22.203 1.00 90.00 113 PRO A C 1
ATOM 912 O O . PRO A 1 113 ? -21.546 1.657 21.769 1.00 90.00 113 PRO A O 1
ATOM 915 N N . ARG A 1 114 ? -23.186 0.673 22.948 1.00 86.69 114 ARG A N 1
ATOM 916 C CA . ARG A 1 114 ? -23.859 1.945 23.267 1.00 86.69 114 ARG A CA 1
ATOM 917 C C . ARG A 1 114 ? -23.083 2.756 24.298 1.00 86.69 114 ARG A C 1
ATOM 919 O O . ARG A 1 114 ? -23.184 3.973 24.312 1.00 86.69 114 ARG A O 1
ATOM 926 N N . GLU A 1 115 ? -22.322 2.062 25.128 1.00 87.12 115 GLU A N 1
ATOM 927 C CA . GLU A 1 115 ? -21.565 2.583 26.258 1.00 87.12 115 GLU A CA 1
ATOM 928 C C . GLU A 1 115 ? -20.151 3.031 25.859 1.00 87.12 115 GLU A C 1
ATOM 930 O O . GLU A 1 115 ? -19.364 3.399 26.724 1.00 87.12 115 GLU A O 1
ATOM 935 N N . ILE A 1 116 ? -19.808 2.985 24.564 1.00 90.44 116 ILE A N 1
ATOM 936 C CA . ILE A 1 116 ? -18.471 3.353 24.099 1.00 90.44 116 ILE A CA 1
ATOM 937 C C . ILE A 1 116 ? -18.189 4.834 24.368 1.00 90.44 116 ILE A C 1
ATOM 939 O O . ILE A 1 116 ? -18.980 5.715 24.021 1.00 90.44 116 ILE A O 1
ATOM 943 N N . ILE A 1 117 ? -17.016 5.115 24.929 1.00 91.75 117 ILE A N 1
ATOM 944 C CA . ILE A 1 117 ? -16.562 6.477 25.195 1.00 91.75 117 ILE A CA 1
ATOM 945 C C . ILE A 1 117 ? -15.560 6.867 24.102 1.00 91.75 117 ILE A C 1
ATOM 947 O O . ILE A 1 117 ? -14.367 6.579 24.178 1.00 91.75 117 ILE A O 1
ATOM 951 N N . PHE A 1 118 ? -16.041 7.514 23.034 1.00 93.31 118 PHE A N 1
ATOM 952 C CA . PHE A 1 118 ? -15.199 7.865 21.877 1.00 93.31 118 PHE A CA 1
ATOM 953 C C . PHE A 1 118 ? -14.015 8.775 22.242 1.00 93.31 118 PHE A C 1
ATOM 955 O O . PHE A 1 118 ? -12.953 8.687 21.614 1.00 93.31 118 PHE A O 1
ATOM 962 N N . SER A 1 119 ? -14.167 9.619 23.265 1.00 91.81 119 SER A N 1
ATOM 963 C CA . SER A 1 119 ? -13.102 10.480 23.778 1.00 91.81 119 SER A CA 1
ATOM 964 C C . SER A 1 119 ? -11.899 9.703 24.331 1.00 91.81 119 SER A C 1
ATOM 966 O O . SER A 1 119 ? -10.769 10.190 24.215 1.00 91.81 119 SER A O 1
ATOM 968 N N . GLU A 1 120 ? -12.097 8.473 24.814 1.00 91.69 120 GLU A N 1
ATOM 969 C CA . GLU A 1 120 ? -11.046 7.594 25.349 1.00 91.69 120 GLU A CA 1
ATOM 970 C C . GLU A 1 120 ? -10.279 6.825 24.264 1.00 91.69 120 GLU A C 1
ATOM 972 O O . GLU A 1 120 ? -9.229 6.229 24.526 1.00 91.69 120 GLU A O 1
ATOM 977 N N . ILE A 1 121 ? -10.745 6.857 23.012 1.00 93.50 121 ILE A N 1
ATOM 978 C CA . ILE A 1 121 ? -10.060 6.167 21.919 1.00 93.50 121 ILE A CA 1
ATOM 979 C C . ILE A 1 121 ? -8.776 6.927 21.569 1.00 93.50 121 ILE A C 1
ATOM 981 O O . ILE A 1 121 ? -8.784 8.025 20.998 1.00 93.50 121 ILE A O 1
ATOM 985 N N . THR A 1 122 ? -7.640 6.319 21.902 1.00 91.81 122 THR A N 1
ATOM 986 C CA . THR A 1 122 ? -6.314 6.869 21.621 1.00 91.81 122 THR A CA 1
ATOM 987 C C . THR A 1 122 ? -6.024 6.888 20.116 1.00 91.81 122 THR A C 1
ATOM 989 O O . THR A 1 122 ? -6.393 5.983 19.368 1.00 91.81 122 THR A O 1
ATOM 992 N N . GLY A 1 123 ? -5.375 7.958 19.650 1.00 92.94 123 GLY A N 1
ATOM 993 C CA . GLY A 1 123 ? -5.005 8.141 18.242 1.00 92.94 123 GLY A CA 1
ATOM 994 C C . GLY A 1 123 ? -6.099 8.715 17.332 1.00 92.94 123 GLY A C 1
ATOM 995 O O . GLY A 1 123 ? -5.789 9.094 16.204 1.00 92.94 123 GLY A O 1
ATOM 996 N N . LEU A 1 124 ? -7.354 8.831 17.788 1.00 94.88 124 LEU A N 1
ATOM 997 C CA . LEU A 1 124 ? -8.362 9.617 17.067 1.00 94.88 124 LEU A CA 1
ATOM 998 C C . LEU A 1 124 ? -8.115 11.114 17.279 1.00 94.88 124 LEU A C 1
ATOM 1000 O O . LEU A 1 124 ? -7.849 11.549 18.401 1.00 94.88 124 LEU A O 1
ATOM 1004 N N . SER A 1 125 ? -8.239 11.906 16.212 1.00 95.62 125 SER A N 1
ATOM 1005 C CA . SER A 1 125 ? -8.203 13.366 16.322 1.00 95.62 125 SER A CA 1
ATOM 1006 C C . SER A 1 125 ? -9.444 13.890 17.047 1.00 95.62 125 SER A C 1
ATOM 1008 O O . SER A 1 125 ? -10.498 13.250 17.039 1.00 95.62 125 SER A O 1
ATOM 1010 N N . ASN A 1 126 ? -9.342 15.085 17.633 1.00 95.44 126 ASN A N 1
ATOM 1011 C CA . ASN A 1 126 ? -10.474 15.720 18.315 1.00 95.44 126 ASN A CA 1
ATOM 1012 C C . ASN A 1 126 ? -11.671 15.924 17.375 1.00 95.44 126 ASN A C 1
ATOM 1014 O O . ASN A 1 126 ? -12.799 15.651 17.767 1.00 95.44 126 ASN A O 1
ATOM 1018 N N . GLU A 1 127 ? -11.430 16.302 16.117 1.00 95.12 127 GLU A N 1
ATOM 1019 C CA . GLU A 1 127 ? -12.491 16.433 15.111 1.00 95.12 127 GLU A CA 1
ATOM 1020 C C . GLU A 1 127 ? -13.213 15.098 14.863 1.00 95.12 127 GLU A C 1
ATOM 1022 O O . GLU A 1 127 ? -14.440 15.043 14.796 1.00 95.12 127 GLU A O 1
ATOM 1027 N N . VAL A 1 128 ? -12.460 13.999 14.752 1.00 96.81 128 VAL A N 1
ATOM 1028 C CA . VAL A 1 128 ? -13.031 12.663 14.551 1.00 96.81 128 VAL A CA 1
ATOM 1029 C C . VAL A 1 128 ? -13.841 12.223 15.770 1.00 96.81 128 VAL A C 1
ATOM 1031 O O . VAL A 1 128 ? -14.954 11.727 15.602 1.00 96.81 128 VAL A O 1
ATOM 1034 N N . LYS A 1 129 ? -13.316 12.434 16.983 1.00 96.12 129 LYS A N 1
ATOM 1035 C CA . LYS A 1 129 ? -14.021 12.133 18.238 1.00 96.12 129 LYS A CA 1
ATOM 1036 C C . LYS A 1 129 ? -15.345 12.889 18.316 1.00 96.12 129 LYS A C 1
ATOM 1038 O O . LYS A 1 129 ? -16.389 12.260 18.442 1.00 96.12 129 LYS A O 1
ATOM 1043 N N . GLN A 1 130 ? -15.317 14.204 18.099 1.00 95.62 130 GLN A N 1
ATOM 1044 C CA . GLN A 1 130 ? -16.511 15.054 18.092 1.00 95.62 130 GLN A CA 1
ATOM 1045 C C . GLN A 1 130 ? -17.551 14.595 17.063 1.00 95.62 130 GLN A C 1
ATOM 1047 O O . GLN A 1 130 ? -18.745 14.566 17.351 1.00 95.62 130 GLN A O 1
ATOM 1052 N N . LYS A 1 131 ? -17.120 14.205 15.858 1.00 96.62 131 LYS A N 1
ATOM 1053 C CA . LYS A 1 131 ? -18.030 13.681 14.829 1.00 96.62 131 LYS A CA 1
ATOM 1054 C C . LYS A 1 131 ? -18.695 12.373 15.256 1.00 96.62 131 LYS A C 1
ATOM 1056 O O . LYS A 1 131 ? -19.897 12.218 15.0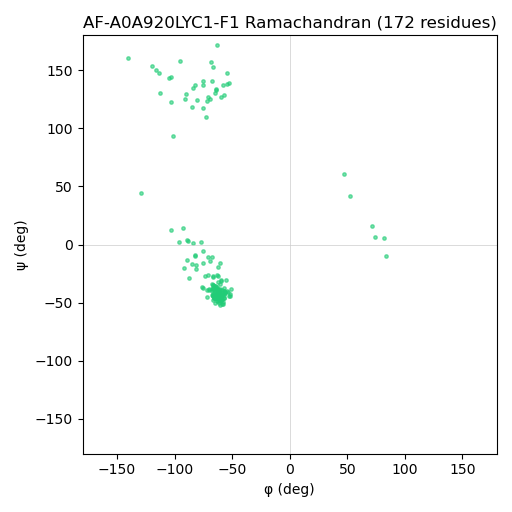50 1.00 96.62 131 LYS A O 1
ATOM 1061 N N . LEU A 1 132 ? -17.937 11.446 15.840 1.00 96.00 132 LEU A N 1
ATOM 1062 C CA . LEU A 1 132 ? -18.471 10.171 16.326 1.00 96.00 132 LEU A CA 1
ATOM 1063 C C . LEU A 1 132 ? -19.433 10.372 17.503 1.00 96.00 132 LEU A C 1
ATOM 1065 O O . LEU A 1 132 ? -20.508 9.779 17.499 1.00 96.00 132 LEU A O 1
ATOM 1069 N N . GLU A 1 133 ? -19.095 11.251 18.447 1.00 95.31 133 GLU A N 1
ATOM 1070 C CA . GLU A 1 133 ? -19.951 11.603 19.589 1.00 95.31 133 GLU A CA 1
ATOM 1071 C C . GLU A 1 133 ? -21.240 12.298 19.157 1.00 95.31 133 GLU A C 1
ATOM 1073 O O . GLU A 1 133 ? -22.302 12.021 19.702 1.00 95.31 133 GLU A O 1
ATOM 1078 N N . LYS A 1 134 ? -21.178 13.165 18.141 1.00 95.06 134 LYS A N 1
ATOM 1079 C CA . LYS A 1 134 ? -22.363 13.852 17.619 1.00 95.06 134 LYS A CA 1
ATOM 1080 C C . LYS A 1 134 ? -23.306 12.908 16.870 1.00 95.06 134 LYS A C 1
ATOM 1082 O O . LYS A 1 134 ? -24.519 13.067 16.952 1.00 95.06 134 LYS A O 1
ATOM 1087 N N . VAL A 1 135 ? -22.763 11.971 16.091 1.00 95.56 135 VAL A N 1
ATOM 1088 C CA . VAL A 1 135 ? -23.565 11.076 15.236 1.00 95.56 135 VAL A CA 1
ATOM 1089 C C . VAL A 1 135 ? -24.028 9.818 15.978 1.00 95.56 135 VAL A C 1
ATOM 1091 O O . VAL A 1 135 ? -25.065 9.261 15.624 1.00 95.56 135 VAL A O 1
ATOM 1094 N N . LEU A 1 136 ? -23.272 9.357 16.980 1.00 94.75 136 LEU A N 1
ATOM 1095 C CA . LEU A 1 136 ? -23.505 8.106 17.714 1.00 94.75 136 LEU A CA 1
ATOM 1096 C C . LEU A 1 136 ? -23.779 6.917 16.770 1.00 94.75 136 LEU A C 1
ATOM 1098 O O . LEU A 1 136 ? -24.866 6.320 16.780 1.00 94.75 136 LEU A O 1
ATOM 1102 N N . PRO A 1 137 ? -22.818 6.565 15.894 1.00 94.81 137 PRO A N 1
ATOM 1103 C CA . PRO A 1 137 ? -23.028 5.510 14.919 1.00 94.81 137 PRO A CA 1
ATOM 1104 C C . PRO A 1 137 ? -23.249 4.155 15.602 1.00 94.81 137 PRO A C 1
ATOM 1106 O O . PRO A 1 137 ? -22.497 3.744 16.477 1.00 94.81 137 PRO A O 1
ATOM 1109 N N . LYS A 1 138 ? -24.271 3.421 15.151 1.00 94.06 138 LYS A N 1
ATOM 1110 C CA . LYS A 1 138 ? -24.629 2.090 15.679 1.00 94.06 138 LYS A CA 1
ATOM 1111 C C . LYS A 1 138 ? -23.784 0.953 15.096 1.00 94.06 138 LYS A C 1
ATOM 1113 O O . LYS A 1 138 ? -23.731 -0.138 15.662 1.00 94.06 138 LYS A O 1
ATOM 1118 N N . THR A 1 139 ? -23.167 1.182 13.939 1.00 93.19 139 THR A N 1
ATOM 1119 C CA . THR A 1 139 ? -22.352 0.195 13.220 1.00 93.19 139 THR A CA 1
ATOM 1120 C C . THR A 1 139 ? -21.126 0.850 12.607 1.00 93.19 139 THR A C 1
ATOM 1122 O O . THR A 1 139 ? -21.097 2.062 12.372 1.00 93.19 139 THR A O 1
ATOM 1125 N N . ILE A 1 140 ? -20.125 0.034 12.288 1.00 93.94 140 ILE A N 1
ATOM 1126 C CA . ILE A 1 140 ? -18.919 0.487 11.588 1.00 93.94 140 ILE A CA 1
ATOM 1127 C C . ILE A 1 140 ? -19.253 1.055 10.204 1.00 93.94 140 ILE A C 1
ATOM 1129 O O . ILE A 1 140 ? -18.730 2.108 9.849 1.00 93.94 140 ILE A O 1
ATOM 1133 N N . ALA A 1 141 ? -20.176 0.432 9.460 1.00 92.25 141 ALA A N 1
ATOM 1134 C CA . ALA A 1 141 ? -20.666 0.970 8.189 1.00 92.25 141 ALA A CA 1
ATOM 1135 C C . ALA A 1 141 ? -21.230 2.390 8.332 1.00 92.25 141 ALA A C 1
ATOM 1137 O O . ALA A 1 141 ? -20.989 3.250 7.486 1.00 92.25 141 ALA A O 1
ATOM 1138 N N . HIS A 1 142 ? -21.978 2.644 9.410 1.00 94.25 142 HIS A N 1
ATOM 1139 C CA . HIS A 1 142 ? -22.524 3.967 9.680 1.00 94.25 142 HIS A CA 1
ATOM 1140 C C . HIS A 1 142 ? -21.402 4.963 9.993 1.00 94.25 142 HIS A C 1
ATOM 1142 O O . HIS A 1 142 ? -21.347 6.018 9.367 1.00 94.25 142 HIS A O 1
ATOM 1148 N N . ALA A 1 143 ? -20.461 4.600 10.872 1.00 94.94 143 ALA A N 1
ATOM 1149 C CA . ALA A 1 143 ? -19.312 5.444 11.201 1.00 94.94 143 ALA A CA 1
ATOM 1150 C C . ALA A 1 143 ? -18.478 5.810 9.958 1.00 94.94 143 ALA A C 1
ATOM 1152 O O . ALA A 1 143 ? -18.054 6.952 9.808 1.00 94.94 143 ALA A O 1
ATOM 1153 N N . GLN A 1 144 ? -18.286 4.863 9.034 1.00 93.12 144 GLN A N 1
ATOM 1154 C CA . GLN A 1 144 ? -17.499 5.061 7.815 1.00 93.12 144 GLN A CA 1
ATOM 1155 C C . GLN A 1 144 ? -18.130 6.061 6.834 1.00 93.12 144 GLN A C 1
ATOM 1157 O O . GLN A 1 144 ? -17.412 6.689 6.060 1.00 93.12 144 GLN A O 1
ATOM 1162 N N . ARG A 1 145 ? -19.458 6.222 6.850 1.00 94.00 145 ARG A N 1
ATOM 1163 C CA . ARG A 1 145 ? -20.169 7.177 5.982 1.00 94.00 145 ARG A CA 1
ATOM 1164 C C . ARG A 1 145 ? -20.161 8.606 6.524 1.00 94.00 145 ARG A C 1
ATOM 1166 O O . ARG A 1 145 ? -20.581 9.513 5.811 1.00 94.00 145 ARG A O 1
ATOM 1173 N N . ILE A 1 146 ? -19.696 8.820 7.756 1.00 95.81 146 ILE A N 1
ATOM 1174 C CA . ILE A 1 146 ? -19.609 10.157 8.344 1.00 95.81 146 ILE A CA 1
ATOM 1175 C C . ILE A 1 146 ? -18.504 10.951 7.618 1.00 95.81 146 ILE A C 1
ATOM 1177 O O . ILE A 1 146 ? -17.355 10.500 7.567 1.00 95.81 146 ILE A O 1
ATOM 1181 N N . PRO A 1 147 ? -18.805 12.146 7.077 1.00 94.88 147 PRO A N 1
ATOM 1182 C CA . PRO A 1 147 ? -17.826 12.947 6.351 1.00 94.88 147 PRO A CA 1
ATOM 1183 C C . PRO A 1 147 ? -16.573 13.277 7.173 1.00 94.88 147 PRO A C 1
ATOM 1185 O O . PRO A 1 147 ? -16.640 13.809 8.283 1.00 94.88 147 PRO A O 1
ATOM 1188 N N . GLY A 1 148 ? -15.404 13.000 6.598 1.00 92.12 148 GLY A N 1
ATOM 1189 C CA . GLY A 1 148 ? -14.106 13.221 7.240 1.00 92.12 148 GLY A CA 1
ATOM 1190 C C . GLY A 1 148 ? -13.672 12.118 8.210 1.00 92.12 148 GLY A C 1
ATOM 1191 O O . GLY A 1 148 ? -12.623 12.251 8.834 1.00 92.12 148 GLY A O 1
ATOM 1192 N N . ILE A 1 149 ? -14.421 11.015 8.320 1.00 94.12 149 ILE A N 1
ATOM 1193 C CA . ILE A 1 149 ? -13.916 9.799 8.962 1.00 94.12 149 ILE A CA 1
ATOM 1194 C C . ILE A 1 149 ? -13.036 9.030 7.973 1.00 94.12 149 ILE A C 1
ATOM 1196 O O . ILE A 1 149 ? -13.453 8.687 6.868 1.00 94.12 149 ILE A O 1
ATOM 1200 N N . THR A 1 150 ? -11.796 8.749 8.376 1.00 91.06 150 THR A N 1
ATOM 1201 C CA . THR A 1 150 ? -10.815 8.037 7.546 1.00 91.06 150 THR A CA 1
ATOM 1202 C C . THR A 1 150 ? -10.799 6.530 7.844 1.00 91.06 150 THR A C 1
ATOM 1204 O O . THR A 1 150 ? -11.141 6.108 8.953 1.00 91.06 150 THR A O 1
ATOM 1207 N N . PRO A 1 151 ? -10.323 5.680 6.912 1.00 88.44 151 PRO A N 1
ATOM 1208 C CA . PRO A 1 151 ? -10.115 4.250 7.175 1.00 88.44 151 PRO A CA 1
ATOM 1209 C C . PRO A 1 151 ? -9.200 3.965 8.381 1.00 88.44 151 PRO A C 1
ATOM 1211 O O . PRO A 1 151 ? -9.376 2.964 9.082 1.00 88.44 151 PRO A O 1
ATOM 1214 N N . ALA A 1 152 ? -8.248 4.863 8.656 1.00 89.88 152 ALA A N 1
ATOM 1215 C CA . ALA A 1 152 ? -7.383 4.784 9.829 1.00 89.88 152 ALA A CA 1
ATOM 1216 C C . ALA A 1 152 ? -8.173 4.986 11.135 1.00 89.88 152 ALA A C 1
ATOM 1218 O O . ALA A 1 152 ? -8.023 4.194 12.065 1.00 89.88 152 ALA A O 1
ATOM 1219 N N . ALA A 1 153 ? -9.078 5.971 11.181 1.00 93.75 153 ALA A N 1
ATOM 1220 C CA . ALA A 1 153 ? -9.963 6.186 12.326 1.00 93.75 153 ALA A CA 1
ATOM 1221 C C . ALA A 1 153 ? -10.884 4.981 12.585 1.00 93.75 153 ALA A C 1
ATOM 1223 O O . ALA A 1 153 ? -10.997 4.518 13.719 1.00 93.75 153 ALA A O 1
ATOM 1224 N N . ILE A 1 154 ? -11.473 4.407 11.529 1.00 93.19 154 ILE A N 1
ATOM 1225 C CA . ILE A 1 154 ? -12.275 3.176 11.636 1.00 93.19 154 ILE A CA 1
ATOM 1226 C C . ILE A 1 154 ? -11.440 2.010 12.175 1.00 93.19 154 ILE A C 1
ATOM 1228 O O . ILE A 1 154 ? -11.912 1.224 12.995 1.00 93.19 154 ILE A O 1
ATOM 1232 N N . SER A 1 155 ? -10.181 1.904 11.749 1.00 90.56 155 SER A N 1
ATOM 1233 C CA . SER A 1 155 ? -9.275 0.870 12.246 1.00 90.56 155 SER A CA 1
ATOM 1234 C C . SER A 1 155 ? -9.000 1.016 13.744 1.00 90.56 155 SER A C 1
ATOM 1236 O O . SER A 1 155 ? -9.028 0.008 14.448 1.00 90.56 155 SER A O 1
ATOM 1238 N N . LEU A 1 156 ? -8.786 2.240 14.239 1.00 92.69 156 LEU A N 1
ATOM 1239 C CA . LEU A 1 156 ? -8.600 2.520 15.669 1.00 92.69 156 LEU A CA 1
ATOM 1240 C C . LEU A 1 156 ? -9.855 2.186 16.483 1.00 92.69 156 LEU A C 1
ATOM 1242 O O . LEU A 1 156 ? -9.760 1.483 17.489 1.00 92.69 156 LEU A O 1
ATOM 1246 N N . LEU A 1 157 ? -11.032 2.585 15.994 1.00 93.06 157 LEU A N 1
ATOM 1247 C CA . LEU A 1 157 ? -12.319 2.241 16.602 1.00 93.06 157 LEU A CA 1
ATOM 1248 C C . LEU A 1 157 ? -12.511 0.718 16.712 1.00 93.06 157 LEU A C 1
ATOM 1250 O O . LEU A 1 157 ? -12.865 0.204 17.770 1.00 93.06 157 LEU A O 1
ATOM 1254 N N . LEU A 1 158 ? -12.211 -0.028 15.645 1.00 91.12 158 LEU A N 1
ATOM 1255 C CA . LEU A 1 158 ? -12.288 -1.493 15.643 1.00 91.12 158 LEU A CA 1
ATOM 1256 C C . LEU A 1 158 ? -11.327 -2.151 16.640 1.00 91.12 158 LEU A C 1
ATOM 1258 O O . LEU A 1 158 ? -11.668 -3.180 17.224 1.00 91.12 158 LEU A O 1
ATOM 1262 N N . VAL A 1 159 ? -10.114 -1.612 16.802 1.00 90.25 159 VAL A N 1
ATOM 1263 C CA . VAL A 1 159 ? -9.159 -2.119 17.800 1.00 90.25 159 VAL A CA 1
ATOM 1264 C C . VAL A 1 159 ? -9.680 -1.867 19.211 1.00 90.25 159 VAL A C 1
ATOM 1266 O O . VAL A 1 159 ? -9.633 -2.782 20.031 1.00 90.25 159 VAL A O 1
ATOM 1269 N 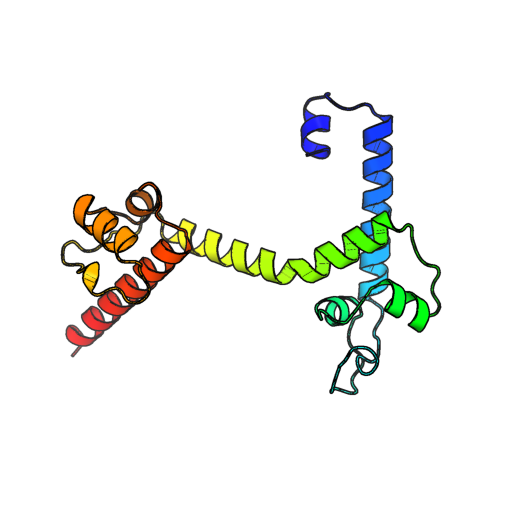N . HIS A 1 160 ? -10.220 -0.676 19.472 1.00 91.62 160 HIS A N 1
ATOM 1270 C CA . HIS A 1 160 ? -10.778 -0.319 20.772 1.00 91.62 160 HIS A CA 1
ATOM 1271 C C . HIS A 1 160 ? -11.949 -1.236 21.162 1.00 91.62 160 HIS A C 1
ATOM 1273 O O . HIS A 1 160 ? -11.877 -1.903 22.190 1.00 91.62 160 HIS A O 1
ATOM 1279 N N . ILE A 1 161 ? -12.943 -1.397 20.278 1.00 89.19 161 ILE A N 1
ATOM 1280 C CA . ILE A 1 161 ? -14.103 -2.279 20.510 1.00 89.19 161 ILE A CA 1
ATOM 1281 C C . ILE A 1 161 ? -13.662 -3.721 20.798 1.00 89.19 161 ILE A C 1
ATOM 1283 O O . ILE A 1 161 ? -14.200 -4.383 21.684 1.00 89.19 161 ILE A O 1
ATOM 1287 N N . LYS A 1 162 ? -12.667 -4.236 20.063 1.00 86.44 162 LYS A N 1
ATOM 1288 C CA . LYS A 1 162 ? -12.139 -5.587 20.311 1.00 86.44 162 LYS A CA 1
ATOM 1289 C C . LYS A 1 162 ? -11.465 -5.715 21.671 1.00 86.44 162 LYS A C 1
ATOM 1291 O O . LYS A 1 162 ? -11.614 -6.755 22.307 1.00 86.44 162 LYS A O 1
ATOM 1296 N N . LYS A 1 163 ? -10.706 -4.697 22.085 1.00 86.38 163 LYS A N 1
ATOM 1297 C CA . LYS A 1 163 ? -10.027 -4.683 23.382 1.00 86.38 163 LYS A CA 1
ATOM 1298 C C . LYS A 1 163 ? -11.055 -4.715 24.510 1.00 86.38 163 LYS A C 1
ATOM 1300 O O . LYS A 1 163 ? -10.957 -5.581 25.368 1.00 86.38 163 LYS A O 1
ATOM 1305 N N . GLU A 1 164 ? -12.072 -3.857 24.458 1.00 82.12 164 GLU A N 1
ATOM 1306 C CA . GLU A 1 164 ? -13.147 -3.850 25.456 1.00 82.12 164 GLU A CA 1
ATOM 1307 C C . GLU A 1 164 ? -13.890 -5.186 25.508 1.00 82.12 164 GLU A C 1
ATOM 1309 O O . GLU A 1 164 ? -14.027 -5.767 26.579 1.00 82.12 164 GLU A O 1
ATOM 1314 N N . GLN A 1 165 ? -14.291 -5.747 24.362 1.00 80.06 165 GLN A N 1
ATOM 1315 C CA . GLN A 1 165 ? -14.984 -7.041 24.349 1.00 80.06 165 GLN A CA 1
ATOM 1316 C C . GLN A 1 165 ? -14.135 -8.195 24.896 1.00 80.06 165 GLN A C 1
ATOM 1318 O O . GLN A 1 165 ? -14.687 -9.119 25.489 1.00 80.06 165 GLN A O 1
ATOM 1323 N N . SER A 1 166 ? -12.813 -8.163 24.706 1.00 77.62 166 SER A N 1
ATOM 1324 C CA . SER A 1 166 ? -11.908 -9.144 25.315 1.00 77.62 166 SER A CA 1
ATOM 1325 C C . SER A 1 166 ? -11.889 -9.004 26.837 1.00 77.62 166 SER A C 1
ATOM 1327 O O . SER A 1 166 ? -12.056 -9.997 27.539 1.00 77.62 166 SER A O 1
ATOM 1329 N N . LEU A 1 167 ? -11.774 -7.772 27.341 1.00 70.31 167 LEU A N 1
ATOM 1330 C CA . LEU A 1 167 ? -11.760 -7.482 28.777 1.00 70.31 167 LEU A CA 1
ATOM 1331 C C . LEU A 1 167 ? -13.094 -7.826 29.457 1.00 70.31 167 LEU A C 1
ATOM 1333 O O . LEU A 1 167 ? -13.102 -8.299 30.592 1.00 70.31 167 LEU A O 1
ATOM 1337 N N . LEU A 1 168 ? -14.229 -7.634 28.771 1.00 61.16 168 LEU A N 1
ATOM 1338 C CA . LEU A 1 168 ? -15.534 -8.072 29.277 1.00 61.16 168 LEU A CA 1
ATOM 1339 C C . LEU A 1 168 ? -15.621 -9.601 29.390 1.00 61.16 168 LEU A C 1
ATOM 1341 O O . LEU A 1 168 ? -16.196 -10.102 30.350 1.00 61.16 168 LEU A O 1
ATOM 1345 N N . LYS A 1 169 ? -15.046 -10.353 28.442 1.00 66.50 169 LYS A N 1
ATOM 1346 C CA . LYS A 1 169 ? -15.043 -11.824 28.504 1.00 66.50 169 LYS A CA 1
ATOM 1347 C C . LYS A 1 169 ? -14.185 -12.361 29.648 1.00 66.50 169 LYS A C 1
ATOM 134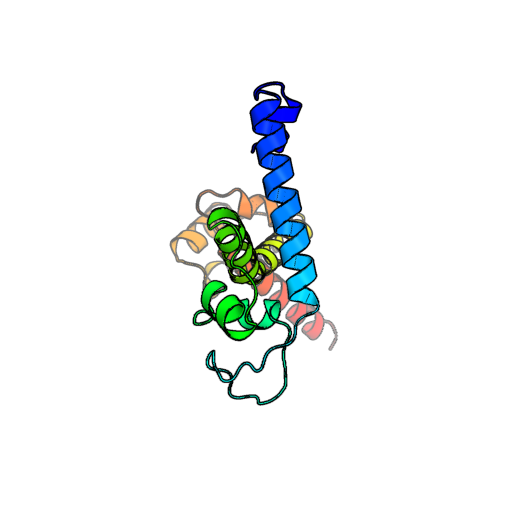9 O O . LYS A 1 169 ? -14.593 -13.322 30.286 1.00 66.50 169 LYS A O 1
ATOM 1354 N N . GLU A 1 170 ? -13.045 -11.736 29.928 1.00 60.19 170 GLU A N 1
ATOM 1355 C CA . GLU A 1 170 ? -12.168 -12.131 31.042 1.00 60.19 170 GLU A CA 1
ATOM 1356 C C . GLU A 1 170 ? -12.819 -11.877 32.412 1.00 60.19 170 GLU A C 1
ATOM 1358 O O . GLU A 1 170 ? -12.714 -12.718 33.300 1.00 60.19 170 GLU A O 1
ATOM 1363 N N . LYS A 1 171 ? -13.568 -10.775 32.566 1.00 56.03 171 LYS A N 1
ATOM 1364 C CA . LYS A 1 171 ? -14.287 -10.450 33.814 1.00 56.03 171 LYS A CA 1
ATOM 1365 C C . LYS A 1 171 ? -15.492 -11.346 34.115 1.00 56.03 171 LYS A C 1
ATOM 1367 O O . LYS A 1 171 ? -15.870 -11.451 35.271 1.00 56.03 171 LYS A O 1
ATOM 1372 N N . ILE A 1 172 ? -16.124 -11.928 33.094 1.00 56.03 172 ILE A N 1
ATOM 1373 C CA . ILE A 1 172 ? -17.303 -12.804 33.250 1.00 56.03 172 ILE A CA 1
ATOM 1374 C C . ILE A 1 172 ? -16.881 -14.282 33.375 1.00 56.03 172 ILE A C 1
ATOM 1376 O O . ILE A 1 172 ? -17.650 -15.107 33.856 1.00 56.03 172 ILE A O 1
ATOM 1380 N N . GLY A 1 173 ? -15.665 -14.624 32.937 1.00 52.31 173 GLY A N 1
ATOM 1381 C CA . GLY A 1 173 ? -15.091 -15.969 33.028 1.00 52.31 173 GLY A CA 1
ATOM 1382 C C . GLY A 1 173 ? -14.248 -16.239 34.280 1.00 52.31 173 GLY A C 1
ATOM 1383 O O . GLY A 1 173 ? -13.506 -17.219 34.264 1.00 52.31 173 GLY A O 1
ATOM 1384 N N . SER A 1 174 ? -14.322 -15.382 35.307 1.00 41.78 174 SER A N 1
ATOM 1385 C CA . SER A 1 174 ? -13.666 -15.547 36.618 1.00 41.78 174 SER A CA 1
ATOM 1386 C C . SER A 1 174 ? -14.698 -15.643 37.734 1.00 41.78 174 SER A C 1
ATOM 1388 O O . SER A 1 174 ? -15.678 -14.867 37.667 1.00 41.78 174 SER A O 1
#

Solvent-accessible surface area (backbone atoms only — not comparable to full-atom values): 10096 Å² total; per-residue (Å²): 107,69,72,61,37,46,79,67,68,74,54,58,68,70,59,51,50,54,51,50,54,51,52,50,51,39,52,55,51,51,58,53,38,61,74,38,63,40,65,33,55,92,56,82,34,91,50,90,60,67,37,40,42,64,65,52,37,54,38,91,82,38,52,65,68,61,52,31,60,73,71,72,46,86,81,69,60,68,70,46,52,48,52,52,46,52,50,49,47,44,43,63,59,53,52,52,52,51,52,52,51,52,54,53,62,75,40,32,82,39,70,47,67,91,85,66,61,57,84,72,47,75,90,55,51,70,69,52,29,53,51,46,66,74,65,60,48,59,26,44,50,53,45,59,69,41,88,86,50,47,75,66,52,54,50,46,52,54,52,50,56,50,52,52,55,51,55,54,52,56,64,70,74,104

Radius of gyration: 24.15 Å; Cα contacts (8 Å, |Δi|>4): 137; chains: 1; bounding box: 51×33×69 Å

pLDDT: mean 85.62, std 9.03, range [41.78, 96.81]